Protein AF-A0A8T3Q3X1-F1 (afdb_monomer)

Secondary structure (DSSP, 8-state):
-HHHHHTS-HHHHHHHHHHHHHHS-HHHHHHHHHHHHHHHTSHHHHHHHHHHHTT-HHHHHHHHHHHT-HHHHHHHHHHHT-TTT---PPPTTTTTT--------------

Solvent-accessible surface area (backbone atoms only — not comparable to full-atom values): 6863 Å² total; per-residue (Å²): 110,69,71,60,53,72,73,48,54,70,69,55,44,54,45,45,69,70,45,44,56,72,74,59,33,71,68,54,54,49,51,54,51,49,55,51,45,34,54,75,74,38,55,50,58,51,53,50,53,54,37,53,75,68,70,27,61,68,60,39,50,53,41,39,52,60,65,66,35,69,66,52,60,56,48,52,56,60,42,72,74,37,83,89,68,71,75,83,76,83,62,83,52,54,50,79,63,56,75,89,82,85,81,81,81,73,95,73,81,90,123

Nearest PDB structures (foldseek):
  4tsk-assembly1_A  TM=9.503E-01  e=8.681E-07  Alicyclobacillus acidocaldarius subsp. acidocaldarius DSM 446
  8upq-assembly3_F-2  TM=9.143E-01  e=7.123E-06  Campylobacter jejuni
  4xiy-assembly1_B  TM=9.530E-01  e=2.040E-05  Azotobacter vinelandii DJ
  4kqw-assembly1_B  TM=9.627E-01  e=5.472E-05  Slackia exigua ATCC 700122
  7q03-assembly1_A  TM=9.764E-01  e=3.685E-04  Methanothermococcus thermolithotrophicus DSM 2095

Mean predicted aligned error: 8.2 Å

Foldseek 3Di:
DVVVLVVDDPVVNVVCVVCVCVVCDVVVVVVVVVVVVCVVVCVVVVVVVVCVVVVNPVVLVVLLVVCPPPCNVVVVVVVVPVPPPPDDDDDPCVSVPDDDDDDDPDDDDDD

pLDDT: mean 85.41, std 18.57, range [31.62, 98.38]

Sequence (111 aa):
LQYMRYSISDTAEYGDYVSGPRIIDERIRAEMKQILAEIRDGSFAKRWIEEGRRGAPEFKRLRAENAKAPIEAVGAELRSHMDFIGPKSPPDGWAEGQREKAESVPGEGVA

Structure (mmCIF, N/CA/C/O backbone):
data_AF-A0A8T3Q3X1-F1
#
_entry.id   AF-A0A8T3Q3X1-F1
#
loop_
_atom_site.group_PDB
_atom_site.id
_atom_site.type_symbol
_atom_site.label_atom_id
_atom_site.label_alt_id
_atom_site.label_comp_id
_atom_site.label_asym_id
_atom_site.label_entity_id
_atom_site.label_seq_id
_atom_site.pdbx_PDB_ins_code
_atom_site.Cartn_x
_atom_site.Cartn_y
_atom_site.Cartn_z
_atom_site.occupancy
_atom_site.B_iso_or_equiv
_atom_site.auth_seq_id
_atom_site.auth_comp_id
_atom_site.auth_asym_id
_atom_site.auth_atom_id
_atom_site.pdbx_PDB_model_num
ATOM 1 N N . LEU A 1 1 ? -8.782 11.921 -13.404 1.00 65.75 1 LEU A N 1
ATOM 2 C CA . LEU A 1 1 ? -8.595 10.678 -14.196 1.00 65.75 1 LEU A CA 1
ATOM 3 C C . LEU A 1 1 ? -8.479 10.934 -15.697 1.00 65.75 1 LEU A C 1
ATOM 5 O O . LEU A 1 1 ? -7.655 10.279 -16.316 1.00 65.75 1 LEU A O 1
ATOM 9 N N . GLN A 1 2 ? -9.222 11.889 -16.272 1.00 79.25 2 GLN A N 1
ATOM 10 C CA . GLN A 1 2 ? -9.182 12.176 -17.717 1.00 79.25 2 GLN A CA 1
ATOM 11 C C . GLN A 1 2 ? -7.765 12.471 -18.246 1.00 79.25 2 GLN A C 1
ATOM 13 O O . GLN A 1 2 ? -7.369 11.905 -19.252 1.00 79.25 2 GLN A O 1
ATOM 18 N N . TYR A 1 3 ? -6.961 13.256 -17.519 1.00 89.88 3 TYR A N 1
ATOM 19 C CA . TYR A 1 3 ? -5.590 13.572 -17.942 1.00 89.88 3 TYR A CA 1
ATOM 20 C C . TYR A 1 3 ? -4.628 12.367 -17.916 1.00 89.88 3 TYR A C 1
ATOM 22 O O . TYR A 1 3 ? -3.746 12.268 -18.761 1.00 89.88 3 TYR A O 1
ATOM 30 N N . MET A 1 4 ? -4.817 11.421 -16.985 1.00 95.69 4 MET A N 1
ATOM 31 C CA . MET A 1 4 ? -4.004 10.197 -16.923 1.00 95.69 4 MET A CA 1
ATOM 32 C C . MET A 1 4 ? -4.336 9.273 -18.096 1.00 95.69 4 MET A C 1
ATOM 34 O O . MET A 1 4 ? -3.421 8.826 -18.777 1.00 95.69 4 MET A O 1
ATOM 38 N N . ARG A 1 5 ? -5.631 9.065 -18.381 1.00 92.94 5 ARG A N 1
ATOM 39 C CA . ARG A 1 5 ? -6.072 8.215 -19.499 1.00 92.94 5 ARG A CA 1
ATOM 40 C C . ARG A 1 5 ? -5.701 8.787 -20.864 1.00 92.94 5 ARG A C 1
ATOM 42 O O . ARG A 1 5 ? -5.221 8.049 -21.704 1.00 92.94 5 ARG A O 1
ATOM 49 N N . TYR A 1 6 ? -5.791 10.107 -21.029 1.00 92.31 6 TYR A N 1
ATOM 50 C CA . TYR A 1 6 ? -5.282 10.792 -22.220 1.00 92.31 6 TYR A CA 1
ATOM 51 C C . TYR A 1 6 ? -3.770 10.585 -22.441 1.00 92.31 6 TYR A C 1
ATOM 53 O O . TYR A 1 6 ? -3.300 10.617 -23.572 1.00 92.31 6 TYR A O 1
ATOM 61 N N . SER A 1 7 ? -2.997 10.401 -21.365 1.00 95.88 7 SER A N 1
ATOM 62 C CA . SER A 1 7 ? -1.533 10.301 -21.431 1.00 95.88 7 SER A CA 1
ATOM 63 C C . SER A 1 7 ? -1.014 8.875 -21.663 1.00 95.88 7 SER 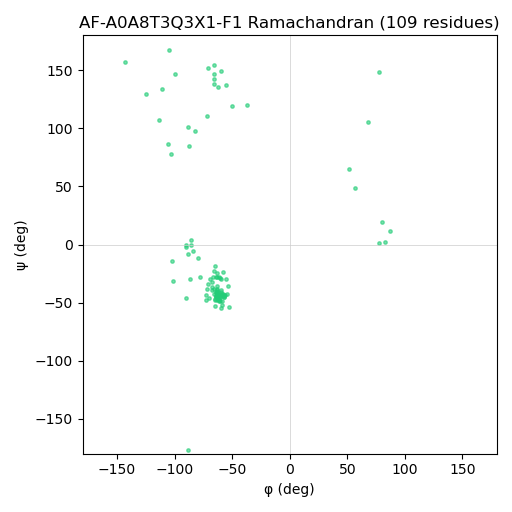A C 1
ATOM 65 O O . SER A 1 7 ? 0.189 8.698 -21.850 1.00 95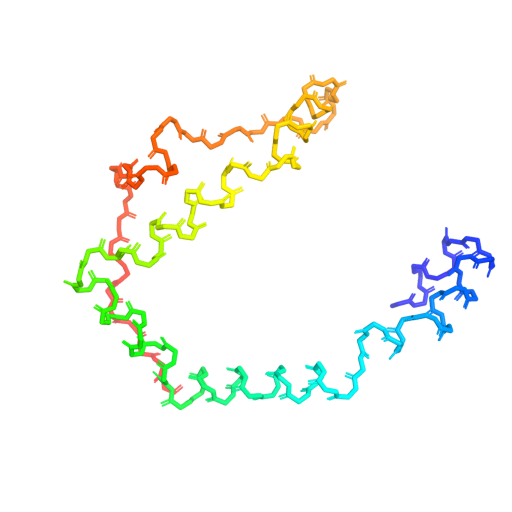.88 7 SER A O 1
ATOM 67 N N . ILE A 1 8 ? -1.877 7.858 -21.611 1.00 93.69 8 ILE A N 1
ATOM 68 C CA . ILE A 1 8 ? -1.512 6.452 -21.845 1.00 93.69 8 ILE A CA 1
ATOM 69 C C . ILE A 1 8 ? -1.999 6.002 -23.225 1.00 93.69 8 ILE A C 1
ATOM 71 O O . ILE A 1 8 ? -2.772 6.692 -23.878 1.00 93.69 8 ILE A O 1
ATOM 75 N N . SER A 1 9 ? -1.529 4.846 -23.694 1.00 96.88 9 SER A N 1
ATOM 76 C CA . SER A 1 9 ? -1.987 4.298 -24.973 1.00 96.88 9 SER A CA 1
ATOM 77 C C . SER A 1 9 ? -3.430 3.794 -24.899 1.00 96.88 9 SER A C 1
ATOM 79 O O . SER A 1 9 ? -3.859 3.281 -23.864 1.00 96.88 9 SER A O 1
ATOM 81 N N . ASP A 1 10 ? -4.135 3.821 -26.033 1.00 96.25 10 ASP A N 1
ATOM 82 C CA . ASP A 1 10 ? -5.503 3.295 -26.166 1.00 96.25 10 ASP A CA 1
ATOM 83 C C . ASP A 1 10 ? -5.623 1.837 -25.687 1.00 96.25 10 ASP A C 1
ATOM 85 O O . ASP A 1 10 ? -6.612 1.447 -25.067 1.00 96.25 10 ASP A O 1
ATOM 89 N N . THR A 1 11 ? -4.585 1.020 -25.911 1.00 97.06 11 THR A N 1
ATOM 90 C CA . THR A 1 11 ? -4.520 -0.366 -25.418 1.00 97.06 11 THR A CA 1
ATOM 91 C C . THR A 1 11 ? -4.531 -0.428 -23.889 1.00 97.06 11 THR A C 1
ATOM 93 O O . THR A 1 11 ? -5.212 -1.277 -23.310 1.00 97.06 11 THR A O 1
ATOM 96 N N . ALA A 1 12 ? -3.781 0.455 -23.224 1.00 96.06 12 ALA A N 1
ATOM 97 C CA . ALA A 1 12 ? -3.740 0.523 -21.768 1.00 96.06 12 ALA A CA 1
ATOM 98 C C . ALA A 1 12 ? -5.048 1.091 -21.198 1.00 96.06 12 ALA A C 1
ATOM 100 O O . ALA A 1 12 ? -5.538 0.582 -20.191 1.00 96.06 12 ALA A O 1
ATOM 101 N N . GLU A 1 13 ? -5.646 2.083 -21.861 1.00 95.31 13 GLU A N 1
ATOM 102 C CA . GLU A 1 13 ? -6.948 2.631 -21.478 1.00 95.31 13 GLU A CA 1
ATOM 103 C C . GLU A 1 13 ? -8.067 1.581 -21.595 1.00 95.31 13 GLU A C 1
ATOM 105 O O . GLU A 1 13 ? -8.825 1.377 -20.643 1.00 95.31 13 GLU A O 1
ATOM 110 N N . TYR A 1 14 ? -8.144 0.852 -22.715 1.00 96.50 14 TYR A N 1
ATOM 111 C CA . TYR A 1 14 ? -9.090 -0.256 -22.865 1.00 96.50 14 TYR A CA 1
ATOM 112 C C . TYR A 1 14 ? -8.874 -1.321 -21.782 1.00 96.50 14 TYR A C 1
ATOM 114 O O . TYR A 1 14 ? -9.832 -1.779 -21.156 1.00 96.50 14 TYR A O 1
ATOM 122 N N . GLY A 1 15 ? -7.610 -1.670 -21.517 1.00 96.75 15 GLY A N 1
ATOM 123 C CA . GLY A 1 15 ? -7.222 -2.593 -20.452 1.00 96.75 15 GLY A CA 1
ATOM 124 C C . GLY A 1 15 ? -7.701 -2.156 -19.063 1.00 96.75 15 GLY A C 1
ATOM 125 O O . GLY A 1 15 ? -8.255 -2.983 -18.334 1.00 96.75 15 GLY A O 1
ATOM 126 N N . ASP A 1 16 ? -7.540 -0.874 -18.717 1.00 94.38 16 ASP A N 1
ATOM 127 C CA . ASP A 1 16 ? -8.035 -0.272 -17.469 1.00 94.38 16 ASP A CA 1
ATOM 128 C C . ASP A 1 16 ? -9.558 -0.422 -17.349 1.00 94.38 16 ASP A C 1
ATOM 130 O O . ASP A 1 16 ? -10.051 -0.939 -16.344 1.00 94.38 16 ASP A O 1
ATOM 134 N N . TYR A 1 17 ? -10.316 -0.080 -18.397 1.00 95.38 17 TYR A N 1
ATOM 135 C CA . TYR A 1 17 ? -11.779 -0.186 -18.372 1.00 95.38 17 TYR A CA 1
ATOM 136 C C . TYR A 1 17 ? -12.290 -1.607 -18.133 1.00 95.38 17 TYR A C 1
ATOM 138 O O . TYR A 1 17 ? -13.233 -1.797 -17.363 1.00 95.38 17 TYR A O 1
ATOM 146 N N . VAL A 1 18 ? -11.687 -2.604 -18.783 1.00 96.69 18 VAL A N 1
ATOM 147 C CA . VAL A 1 18 ? -12.179 -3.990 -18.712 1.00 96.69 18 VAL A CA 1
ATOM 148 C C . VAL A 1 18 ? -11.629 -4.761 -17.514 1.00 96.69 18 VAL A C 1
ATOM 150 O O . VAL A 1 18 ? -12.291 -5.669 -17.009 1.00 96.69 18 VAL A O 1
ATOM 153 N N . SER A 1 19 ? -10.423 -4.425 -17.049 1.00 97.06 19 SER A N 1
ATOM 154 C CA . SER A 1 19 ? -9.738 -5.174 -15.988 1.00 97.06 19 SER A CA 1
ATOM 155 C C . SER A 1 19 ? -9.827 -4.497 -14.627 1.00 97.06 19 SER A C 1
ATOM 157 O O . SER A 1 19 ? -9.905 -5.198 -13.620 1.00 97.06 19 SER A O 1
ATOM 159 N N . GLY A 1 20 ? -9.880 -3.163 -14.570 1.00 95.38 20 GLY A N 1
ATOM 160 C CA . GLY A 1 20 ? -9.949 -2.402 -13.320 1.00 95.38 20 GLY A CA 1
ATOM 161 C C . GLY A 1 20 ? -11.093 -2.857 -12.403 1.00 95.38 20 GLY A C 1
ATOM 162 O O . GLY A 1 20 ? -10.822 -3.262 -11.269 1.00 95.38 20 GLY A O 1
ATOM 163 N N . PRO A 1 21 ? -12.353 -2.907 -12.884 1.00 96.19 21 PRO A N 1
ATOM 164 C CA . PRO A 1 21 ? -13.491 -3.379 -12.088 1.00 96.19 21 PRO A CA 1
ATOM 165 C C . PRO A 1 21 ? -13.432 -4.863 -11.696 1.00 96.19 21 PRO A C 1
ATOM 167 O O . PRO A 1 21 ? -14.129 -5.272 -10.773 1.00 96.19 21 PRO A O 1
ATOM 170 N N . ARG A 1 22 ? -12.620 -5.681 -12.384 1.00 96.62 22 ARG A N 1
ATOM 171 C CA . ARG A 1 22 ? -12.423 -7.101 -12.037 1.00 96.62 22 ARG A CA 1
ATOM 172 C C . ARG A 1 22 ? -11.489 -7.279 -10.842 1.00 96.62 22 ARG A C 1
ATOM 174 O O . ARG A 1 22 ? -11.589 -8.286 -10.152 1.00 96.62 22 ARG A O 1
ATOM 181 N N . ILE A 1 23 ? -10.569 -6.338 -10.631 1.00 96.88 23 ILE A N 1
ATOM 182 C CA . ILE A 1 23 ? -9.644 -6.339 -9.490 1.00 96.88 23 ILE A CA 1
ATOM 183 C C . ILE A 1 23 ? -10.257 -5.585 -8.306 1.00 96.88 23 ILE A C 1
ATOM 185 O O . ILE A 1 23 ? -10.227 -6.075 -7.179 1.00 96.88 23 ILE A O 1
ATOM 189 N N . ILE A 1 24 ? -10.830 -4.406 -8.563 1.00 96.44 24 ILE A N 1
ATOM 190 C CA . ILE A 1 24 ? -11.512 -3.578 -7.562 1.00 96.44 24 ILE A CA 1
ATOM 191 C C . ILE A 1 24 ? -13.023 -3.729 -7.752 1.00 96.44 24 ILE A C 1
ATOM 193 O O . ILE A 1 24 ? -13.690 -2.881 -8.351 1.00 96.44 24 ILE A O 1
ATOM 197 N N . ASP A 1 25 ? -13.535 -4.852 -7.258 1.00 96.56 25 ASP A N 1
ATOM 198 C CA . ASP A 1 25 ? -14.942 -5.239 -7.335 1.00 96.56 25 ASP A CA 1
ATOM 199 C C . ASP A 1 25 ? -15.771 -4.711 -6.139 1.00 96.56 25 ASP A C 1
ATOM 201 O O . ASP A 1 25 ? -15.284 -3.996 -5.255 1.00 96.56 25 ASP A O 1
ATOM 205 N N . GLU A 1 26 ? -17.059 -5.065 -6.095 1.00 97.50 26 GLU A N 1
ATOM 206 C CA . GLU A 1 26 ? -17.959 -4.668 -5.003 1.00 97.50 26 GLU A CA 1
ATOM 207 C C . GLU A 1 26 ? -17.562 -5.250 -3.641 1.00 97.50 26 GLU A C 1
ATOM 209 O O . GLU A 1 26 ? -17.805 -4.617 -2.612 1.00 97.50 26 GLU A O 1
ATOM 214 N N . ARG A 1 27 ? -16.895 -6.410 -3.609 1.00 97.75 27 ARG A N 1
ATOM 215 C CA . ARG A 1 27 ? -16.373 -6.984 -2.363 1.00 97.75 27 ARG A CA 1
ATOM 216 C C . ARG A 1 27 ? -15.276 -6.090 -1.792 1.00 97.75 27 ARG A C 1
ATOM 218 O O . ARG A 1 27 ? -15.287 -5.821 -0.595 1.00 97.75 27 ARG A O 1
ATOM 225 N N . ILE A 1 28 ? -14.376 -5.575 -2.632 1.00 98.06 28 ILE A N 1
ATOM 226 C CA . ILE A 1 28 ? -13.361 -4.609 -2.191 1.00 98.06 28 ILE A CA 1
ATOM 227 C C . ILE A 1 28 ? -14.012 -3.318 -1.676 1.00 98.06 28 ILE A C 1
ATOM 229 O O . ILE A 1 28 ? -13.601 -2.803 -0.636 1.00 98.06 28 ILE A O 1
ATOM 233 N N . ARG A 1 29 ? -15.064 -2.807 -2.333 1.00 96.81 29 ARG A N 1
ATOM 234 C CA . ARG A 1 29 ? -15.797 -1.631 -1.818 1.00 96.81 29 ARG A CA 1
ATOM 235 C C . ARG A 1 29 ? -16.472 -1.903 -0.475 1.00 96.81 29 ARG A C 1
ATOM 237 O O . ARG A 1 29 ? -16.516 -1.004 0.365 1.00 96.81 29 ARG A O 1
ATOM 244 N N . ALA A 1 30 ? -17.018 -3.100 -0.275 1.00 98.19 30 ALA A N 1
ATOM 245 C CA . ALA A 1 30 ? -17.612 -3.501 0.997 1.00 98.19 30 ALA A CA 1
ATOM 246 C C . ALA A 1 30 ? -16.557 -3.543 2.112 1.00 98.19 30 ALA A C 1
ATOM 248 O O . ALA A 1 30 ? -16.778 -2.958 3.170 1.00 98.19 30 ALA A O 1
ATOM 249 N N . GLU A 1 31 ? -15.385 -4.120 1.837 1.00 98.38 31 GLU A N 1
ATOM 250 C CA . GLU A 1 31 ? -14.260 -4.150 2.777 1.00 98.38 31 GLU A CA 1
ATOM 251 C C . GLU A 1 31 ? -13.797 -2.733 3.150 1.00 98.38 31 GLU A C 1
ATOM 253 O O . GLU A 1 31 ? -13.632 -2.410 4.322 1.00 98.38 31 GLU A O 1
ATOM 258 N N . MET A 1 32 ? -13.683 -1.830 2.169 1.00 98.31 32 MET A N 1
ATOM 259 C CA . MET A 1 32 ? -13.341 -0.424 2.427 1.00 98.31 32 MET A CA 1
ATOM 260 C C . MET A 1 32 ? -14.359 0.273 3.343 1.00 98.31 32 MET A C 1
ATOM 262 O O . MET A 1 32 ? -13.972 1.067 4.202 1.00 98.31 32 MET A O 1
ATOM 266 N N . LYS A 1 33 ? -15.659 -0.012 3.182 1.00 98.12 33 LYS A N 1
ATOM 267 C CA . LYS A 1 33 ? -16.709 0.524 4.067 1.00 98.12 33 LYS A CA 1
ATOM 268 C C . LYS A 1 33 ? -16.602 -0.046 5.479 1.00 98.12 33 LYS A C 1
ATOM 270 O O . LYS A 1 33 ? -16.806 0.703 6.431 1.00 98.12 33 LYS A O 1
ATOM 275 N N . GLN A 1 34 ? -16.276 -1.329 5.604 1.00 98.31 34 GLN A N 1
ATOM 276 C CA . GLN A 1 34 ? -16.088 -1.987 6.892 1.00 98.31 34 GLN A CA 1
ATOM 277 C C . GLN A 1 34 ? -14.887 -1.399 7.644 1.00 98.31 34 GLN A C 1
ATOM 279 O O . GLN A 1 34 ? -15.037 -0.976 8.786 1.00 98.31 34 GLN A O 1
ATOM 284 N N . ILE A 1 35 ? -13.742 -1.242 6.973 1.00 98.06 35 ILE A N 1
ATOM 285 C CA . ILE A 1 35 ? -12.556 -0.583 7.541 1.00 98.06 35 ILE A CA 1
ATOM 286 C C . ILE A 1 35 ? -12.901 0.834 8.021 1.00 98.06 35 ILE A C 1
ATOM 288 O O . ILE A 1 35 ? -12.519 1.238 9.118 1.00 98.06 35 ILE A O 1
ATOM 292 N N . LEU A 1 36 ? -13.660 1.602 7.229 1.00 98.06 36 LEU A N 1
ATOM 293 C CA . LEU A 1 36 ? -14.102 2.935 7.642 1.00 98.06 36 LEU A CA 1
ATOM 294 C C . LEU A 1 36 ? -15.017 2.889 8.876 1.00 98.06 36 LEU A C 1
ATOM 296 O O . LEU A 1 36 ? -14.911 3.765 9.734 1.00 98.06 36 LEU A O 1
ATOM 300 N N . ALA A 1 37 ? -15.911 1.904 8.975 1.00 98.38 37 ALA A N 1
ATOM 301 C CA . ALA A 1 37 ? -16.764 1.729 10.148 1.00 98.38 37 ALA A CA 1
ATOM 302 C C . ALA A 1 37 ? -15.927 1.446 11.406 1.00 98.38 37 ALA A C 1
ATOM 304 O O . ALA A 1 37 ? -16.095 2.155 12.393 1.00 98.38 37 ALA A O 1
ATOM 305 N N . GLU A 1 38 ? -14.954 0.535 11.323 1.00 98.00 38 GLU A N 1
ATOM 306 C CA . GLU A 1 38 ? -14.041 0.179 12.425 1.00 98.00 38 GLU A CA 1
ATOM 307 C C . GLU A 1 38 ? -13.143 1.337 12.880 1.00 98.00 38 GLU A C 1
ATOM 309 O O . GLU A 1 38 ? -12.702 1.403 14.032 1.00 98.00 38 GLU A O 1
ATOM 314 N N . ILE A 1 39 ? -12.832 2.263 11.970 1.00 97.44 39 ILE A N 1
ATOM 315 C CA . ILE A 1 39 ? -12.141 3.507 12.314 1.00 97.44 39 ILE A CA 1
ATOM 316 C C . ILE A 1 39 ? -13.094 4.440 13.067 1.00 97.44 39 ILE A C 1
ATOM 318 O O . ILE A 1 39 ? -12.722 4.986 14.104 1.00 97.44 39 ILE A O 1
ATOM 322 N N . ARG A 1 40 ? -14.320 4.628 12.560 1.00 96.75 40 ARG A N 1
ATOM 323 C CA . ARG A 1 40 ? -15.302 5.571 13.121 1.00 96.75 40 ARG A CA 1
ATOM 324 C C . ARG A 1 40 ? -15.872 5.122 14.462 1.00 96.75 40 ARG A C 1
ATOM 326 O O . ARG A 1 40 ? -16.168 5.973 15.292 1.00 96.75 40 ARG A O 1
ATOM 333 N N . ASP A 1 41 ? -16.036 3.820 14.670 1.00 97.44 41 ASP A N 1
ATOM 334 C CA . ASP A 1 41 ? -16.511 3.257 15.937 1.00 97.44 41 ASP A CA 1
ATOM 335 C C . ASP A 1 41 ? -15.388 3.072 16.979 1.00 97.44 41 ASP A C 1
ATOM 337 O O . ASP A 1 41 ? -15.655 2.747 18.136 1.00 97.44 41 ASP A O 1
ATOM 341 N N . GLY A 1 42 ? -14.131 3.321 16.589 1.00 96.12 42 GLY A N 1
ATOM 342 C CA . GLY A 1 42 ? -12.962 3.263 17.463 1.00 96.12 42 GLY A CA 1
ATOM 343 C C . GLY A 1 42 ? -12.376 1.863 17.670 1.00 96.12 42 GLY A C 1
ATOM 344 O O . GLY A 1 42 ? -11.386 1.731 18.397 1.00 96.12 42 GLY A O 1
ATOM 345 N N . SER A 1 43 ? -12.912 0.822 17.026 1.00 97.06 43 SER A N 1
ATOM 346 C CA . SER A 1 43 ? -12.396 -0.552 17.108 1.00 97.06 43 SER A CA 1
ATOM 347 C C . SER A 1 43 ? -10.932 -0.642 16.678 1.00 97.06 43 SER A C 1
ATOM 349 O O . SER A 1 43 ? -10.115 -1.253 17.375 1.00 97.06 43 SER A O 1
ATOM 351 N N . PHE A 1 44 ? -10.567 0.032 15.582 1.00 95.00 44 PHE A N 1
ATOM 352 C CA . PHE A 1 44 ? -9.181 0.095 15.115 1.00 95.00 44 PHE A CA 1
ATOM 353 C C . PHE A 1 44 ? -8.259 0.753 16.154 1.00 95.00 44 PHE A C 1
ATOM 355 O O . PHE A 1 44 ? -7.210 0.206 16.503 1.00 95.00 44 PHE A O 1
ATOM 362 N N . ALA A 1 45 ? -8.669 1.904 16.698 1.00 95.00 45 ALA A N 1
ATOM 363 C CA . ALA A 1 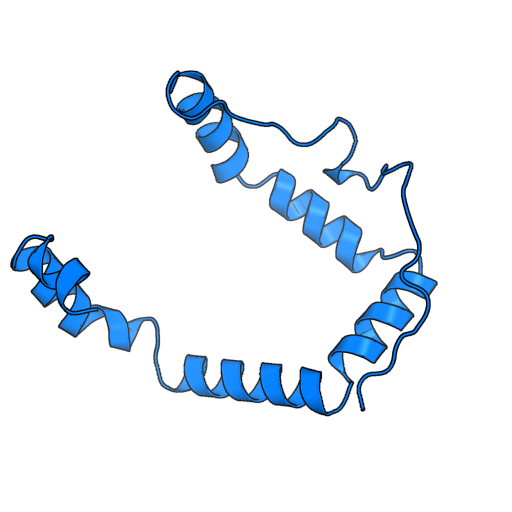45 ? -7.892 2.636 17.696 1.00 95.00 45 ALA A CA 1
ATOM 364 C C . ALA A 1 45 ? -7.697 1.810 18.975 1.00 95.00 45 ALA A C 1
ATOM 366 O O . ALA A 1 45 ? -6.587 1.737 19.507 1.00 95.00 45 ALA A O 1
ATOM 367 N N . LYS A 1 46 ? -8.748 1.123 19.437 1.00 95.75 46 LYS A N 1
ATOM 368 C CA . LYS A 1 46 ? -8.677 0.222 20.590 1.00 95.75 46 LYS A CA 1
ATOM 369 C C . LYS A 1 46 ? -7.682 -0.916 20.353 1.00 95.75 46 LYS A C 1
ATOM 371 O O . LYS A 1 46 ? -6.815 -1.133 21.201 1.00 95.75 46 LYS A O 1
ATOM 376 N N . ARG A 1 47 ? -7.753 -1.591 19.197 1.00 94.19 47 ARG A N 1
ATOM 377 C CA . ARG A 1 47 ? -6.807 -2.657 18.822 1.00 94.19 47 ARG A CA 1
ATOM 378 C C . ARG A 1 47 ? -5.369 -2.144 18.826 1.00 94.19 47 ARG A C 1
ATOM 380 O O . ARG A 1 47 ? -4.498 -2.794 19.395 1.00 94.19 47 ARG A O 1
ATOM 387 N N . TRP A 1 48 ? -5.127 -0.968 18.249 1.00 92.94 48 TRP A N 1
ATOM 388 C CA . TRP A 1 48 ? -3.794 -0.369 18.210 1.00 92.94 48 TRP A CA 1
ATOM 389 C C . TRP A 1 48 ? -3.247 -0.029 19.604 1.00 92.94 48 TRP A C 1
ATOM 391 O O . TRP A 1 48 ? -2.096 -0.337 19.909 1.00 92.94 48 TRP A O 1
ATOM 401 N N . ILE A 1 49 ? -4.067 0.559 20.480 1.00 93.19 49 ILE A N 1
ATOM 402 C CA . ILE A 1 49 ? -3.659 0.886 21.855 1.00 93.19 49 ILE A CA 1
ATOM 403 C C . ILE A 1 49 ? -3.338 -0.387 22.645 1.00 93.19 49 ILE A C 1
ATOM 405 O O . ILE A 1 49 ? -2.339 -0.433 23.363 1.00 93.19 49 ILE A O 1
ATOM 409 N N . GLU A 1 50 ? -4.170 -1.424 22.535 1.00 95.00 50 GLU A N 1
ATOM 410 C CA . GLU A 1 50 ? -3.935 -2.706 23.206 1.00 95.00 50 GLU A CA 1
ATOM 411 C C . GLU A 1 50 ? -2.657 -3.385 22.713 1.00 95.00 50 GLU A C 1
ATOM 413 O O . GLU A 1 50 ? -1.870 -3.877 23.522 1.00 95.00 50 GLU A O 1
ATOM 418 N N . GLU A 1 51 ? -2.424 -3.361 21.406 1.00 90.94 51 GLU A N 1
ATOM 419 C CA . GLU A 1 51 ? -1.212 -3.878 20.782 1.00 90.94 51 GLU A CA 1
ATOM 420 C C . GLU A 1 51 ? 0.031 -3.114 21.268 1.00 90.94 51 GLU A C 1
ATOM 422 O O . GLU A 1 51 ? 1.015 -3.721 21.696 1.00 90.94 51 GLU A O 1
ATOM 427 N N . GLY A 1 52 ? -0.045 -1.781 21.326 1.00 90.12 52 GLY A N 1
ATOM 428 C CA . GLY A 1 52 ? 1.000 -0.927 21.891 1.00 90.12 52 GLY A CA 1
ATOM 429 C C . GLY A 1 52 ? 1.299 -1.238 23.361 1.00 90.12 52 GLY A C 1
ATOM 430 O O . GLY A 1 52 ? 2.465 -1.373 23.735 1.00 90.12 52 GLY A O 1
ATOM 431 N N . ARG A 1 53 ? 0.265 -1.446 24.188 1.00 90.75 53 ARG A N 1
ATOM 432 C CA . ARG A 1 53 ? 0.414 -1.843 25.605 1.00 90.75 53 ARG A CA 1
ATOM 433 C C . ARG A 1 53 ? 1.120 -3.190 25.776 1.00 90.75 53 ARG A C 1
ATOM 435 O O . ARG A 1 53 ? 1.783 -3.395 26.786 1.00 90.75 53 ARG A O 1
ATOM 442 N N . ARG A 1 54 ? 1.009 -4.091 24.796 1.00 91.75 54 ARG A N 1
ATOM 443 C CA . ARG A 1 54 ? 1.702 -5.393 24.769 1.00 91.75 54 ARG A CA 1
ATOM 444 C C . ARG A 1 54 ? 3.117 -5.314 24.181 1.00 91.75 54 ARG A C 1
ATOM 446 O O . ARG A 1 54 ? 3.767 -6.341 24.019 1.00 91.75 54 ARG A O 1
ATOM 453 N N . GLY A 1 55 ? 3.604 -4.119 23.841 1.00 88.50 55 GLY A N 1
ATOM 454 C CA . GLY A 1 55 ? 4.907 -3.936 23.198 1.00 88.50 55 GLY A CA 1
ATOM 455 C C . GLY A 1 55 ? 4.909 -4.207 21.688 1.00 88.50 55 GLY A C 1
ATOM 456 O O . GLY A 1 55 ? 5.983 -4.417 21.114 1.00 88.50 55 GLY A O 1
ATOM 457 N N . ALA A 1 56 ? 3.731 -4.182 21.061 1.00 89.62 56 ALA A N 1
ATOM 458 C CA . ALA A 1 56 ? 3.477 -4.281 19.625 1.00 89.62 56 ALA A CA 1
ATOM 459 C C . ALA A 1 56 ? 4.031 -5.544 18.912 1.00 89.62 56 ALA A C 1
ATOM 461 O O . ALA A 1 56 ? 4.714 -5.414 17.889 1.00 89.62 56 ALA A O 1
ATOM 462 N N . PRO A 1 57 ? 3.806 -6.764 19.442 1.00 90.94 57 PRO A N 1
ATOM 463 C CA . PRO A 1 57 ? 4.319 -8.008 18.857 1.00 90.94 57 PRO A CA 1
ATOM 464 C C . PRO A 1 57 ? 3.821 -8.306 17.429 1.00 90.94 57 PRO A C 1
ATOM 466 O O . PRO A 1 57 ? 4.630 -8.657 16.567 1.00 90.94 57 PRO A O 1
ATOM 469 N N . GLU A 1 58 ? 2.524 -8.156 17.152 1.00 90.81 58 GLU A N 1
ATOM 470 C CA . GLU A 1 58 ? 1.928 -8.311 15.821 1.00 90.81 58 GLU A CA 1
ATOM 471 C C . GLU A 1 58 ? 2.518 -7.282 14.858 1.00 90.81 58 GLU A C 1
ATOM 473 O O . GLU A 1 58 ? 2.966 -7.634 13.767 1.00 90.81 58 GLU A O 1
ATOM 478 N N . PHE A 1 59 ? 2.592 -6.020 15.277 1.00 90.94 59 PHE A N 1
ATOM 479 C CA . PHE A 1 59 ? 3.129 -4.956 14.431 1.00 90.94 59 PHE A CA 1
ATOM 480 C C . PHE A 1 59 ? 4.610 -5.162 14.090 1.00 90.94 59 PHE A C 1
ATOM 482 O O . PHE A 1 59 ? 5.010 -4.971 12.941 1.00 90.94 59 PHE A O 1
ATOM 489 N N . LYS A 1 60 ? 5.431 -5.586 15.060 1.00 90.94 60 LYS A N 1
ATOM 490 C CA . LYS A 1 60 ? 6.844 -5.926 14.828 1.00 90.94 60 LYS A CA 1
ATOM 491 C C . LYS A 1 60 ? 6.985 -7.106 13.870 1.00 90.94 60 LYS A C 1
ATOM 493 O O . LYS A 1 60 ? 7.800 -7.034 12.955 1.00 90.94 60 LYS A O 1
ATOM 498 N N . ARG A 1 61 ? 6.166 -8.154 14.031 1.00 92.56 61 ARG A N 1
ATOM 499 C CA . ARG A 1 61 ? 6.139 -9.299 13.108 1.00 92.56 61 ARG A CA 1
ATOM 500 C C . ARG A 1 61 ? 5.799 -8.848 11.687 1.00 92.56 61 ARG A C 1
ATOM 502 O O . ARG A 1 61 ? 6.561 -9.133 10.769 1.00 92.56 61 ARG A O 1
ATOM 509 N N . LEU A 1 62 ? 4.709 -8.096 11.521 1.00 92.62 62 LEU A N 1
ATOM 510 C CA . LEU A 1 62 ? 4.284 -7.572 10.221 1.00 92.62 62 LEU A CA 1
ATOM 511 C C . LEU A 1 62 ? 5.371 -6.697 9.588 1.00 92.62 62 LEU A C 1
ATOM 513 O O . LEU A 1 62 ? 5.655 -6.832 8.401 1.00 92.62 62 LEU A O 1
ATOM 517 N N . ARG A 1 63 ? 6.027 -5.830 10.366 1.00 92.12 63 ARG A N 1
ATOM 518 C CA . ARG A 1 63 ? 7.133 -5.004 9.867 1.00 92.12 63 ARG A CA 1
ATOM 519 C C . ARG A 1 63 ? 8.307 -5.852 9.378 1.00 92.12 63 ARG A C 1
ATOM 521 O O . ARG A 1 63 ? 8.791 -5.617 8.276 1.00 92.12 63 ARG A O 1
ATOM 528 N N . ALA A 1 64 ? 8.746 -6.823 10.175 1.00 90.94 64 ALA A N 1
ATOM 529 C CA . ALA A 1 64 ? 9.860 -7.697 9.822 1.00 90.94 64 ALA A CA 1
ATOM 530 C C . ALA A 1 64 ? 9.554 -8.555 8.583 1.00 90.94 64 ALA A C 1
ATOM 532 O O . ALA A 1 64 ? 10.441 -8.791 7.768 1.00 90.94 64 ALA A O 1
ATOM 533 N N . GLU A 1 65 ? 8.308 -9.004 8.418 1.00 92.06 65 GLU A N 1
ATOM 534 C CA . GLU A 1 65 ? 7.861 -9.724 7.221 1.00 92.06 65 GLU A CA 1
ATOM 535 C C . GLU A 1 65 ? 7.909 -8.837 5.975 1.00 92.06 65 GLU A C 1
ATOM 537 O O . GLU A 1 65 ? 8.477 -9.239 4.962 1.00 92.06 65 GLU A O 1
ATOM 542 N N . ASN A 1 66 ? 7.387 -7.611 6.059 1.00 91.44 66 ASN A N 1
ATOM 543 C CA . ASN A 1 66 ? 7.391 -6.682 4.928 1.00 91.44 66 ASN A CA 1
ATOM 544 C C . ASN A 1 66 ? 8.809 -6.221 4.557 1.00 91.44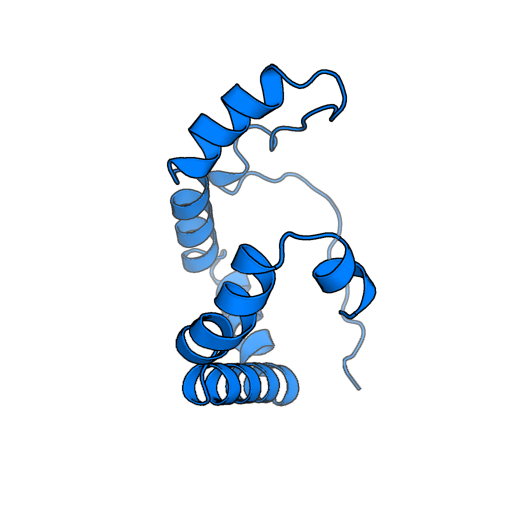 66 ASN A C 1
ATOM 546 O O . ASN A 1 66 ? 9.123 -6.122 3.377 1.00 91.44 66 ASN A O 1
ATOM 550 N N . ALA A 1 67 ? 9.695 -6.021 5.537 1.00 90.25 67 ALA A N 1
ATOM 551 C CA . ALA A 1 67 ? 11.095 -5.674 5.283 1.00 90.25 67 ALA A CA 1
ATOM 552 C C . ALA A 1 67 ? 11.867 -6.776 4.531 1.00 90.25 67 ALA A C 1
ATOM 554 O O . ALA A 1 67 ? 12.859 -6.493 3.866 1.00 90.25 67 ALA A O 1
ATOM 555 N N . LYS A 1 68 ? 11.414 -8.033 4.627 1.00 91.12 68 LYS A N 1
ATOM 556 C CA . LYS A 1 68 ? 12.004 -9.187 3.932 1.00 91.12 68 LYS A CA 1
ATOM 557 C C . LYS A 1 68 ? 11.385 -9.442 2.557 1.00 91.12 68 LYS A C 1
ATOM 559 O O . LYS A 1 68 ? 11.775 -10.403 1.893 1.00 91.12 68 LYS A O 1
ATOM 564 N N . ALA A 1 69 ? 10.410 -8.639 2.130 1.00 93.50 69 ALA A N 1
ATOM 565 C CA . ALA A 1 69 ? 9.765 -8.831 0.842 1.00 93.50 69 ALA A CA 1
ATOM 566 C C . ALA A 1 69 ? 10.791 -8.661 -0.302 1.00 93.50 69 ALA A C 1
ATOM 568 O O . ALA A 1 69 ? 11.546 -7.688 -0.297 1.00 93.50 69 ALA A O 1
ATOM 569 N N . PRO A 1 70 ? 10.810 -9.545 -1.321 1.00 94.19 70 PRO A N 1
ATOM 570 C CA . PRO A 1 70 ? 11.784 -9.468 -2.418 1.00 94.19 70 PRO A CA 1
ATOM 571 C C . PRO A 1 70 ? 11.796 -8.123 -3.157 1.00 94.19 70 PRO A C 1
ATOM 573 O O . PRO A 1 70 ? 12.837 -7.695 -3.655 1.00 94.19 70 PRO A O 1
ATOM 576 N N . ILE A 1 71 ? 10.646 -7.440 -3.198 1.00 95.12 71 ILE A N 1
ATOM 577 C CA . ILE A 1 71 ? 10.499 -6.112 -3.803 1.00 95.12 71 ILE A CA 1
ATOM 578 C C . ILE A 1 71 ? 11.389 -5.053 -3.137 1.00 95.12 71 ILE A C 1
ATOM 580 O O . ILE A 1 71 ? 11.827 -4.129 -3.817 1.00 95.12 71 ILE A O 1
ATOM 584 N N . GLU A 1 72 ? 11.707 -5.195 -1.848 1.00 93.50 72 GLU A N 1
ATOM 585 C CA . GLU A 1 72 ? 12.568 -4.247 -1.136 1.00 93.50 72 GLU A CA 1
ATOM 586 C C . GLU A 1 72 ? 14.029 -4.383 -1.565 1.00 93.50 72 GLU A C 1
ATOM 588 O O . GLU A 1 72 ? 14.674 -3.375 -1.853 1.00 93.50 72 GLU A O 1
ATOM 593 N N . ALA A 1 73 ? 14.530 -5.617 -1.693 1.00 90.62 73 ALA A N 1
ATOM 594 C CA . ALA A 1 73 ? 15.898 -5.877 -2.140 1.00 90.62 73 ALA A CA 1
ATOM 595 C C . ALA A 1 73 ? 16.111 -5.416 -3.590 1.00 90.62 73 ALA A C 1
ATOM 597 O O . ALA A 1 73 ? 16.994 -4.603 -3.863 1.00 90.62 73 ALA A O 1
ATOM 598 N N . VAL A 1 74 ? 15.242 -5.865 -4.503 1.00 93.88 74 VAL A N 1
ATOM 599 C CA . VAL A 1 74 ? 15.307 -5.484 -5.925 1.00 93.88 74 VAL A CA 1
ATOM 600 C C . VAL A 1 74 ? 15.070 -3.983 -6.095 1.00 93.88 74 VAL A C 1
ATOM 602 O O . VAL A 1 74 ? 15.749 -3.314 -6.870 1.00 93.88 74 VAL A O 1
ATOM 605 N N . GLY A 1 75 ? 14.120 -3.422 -5.347 1.00 93.12 75 GLY A N 1
ATOM 606 C CA . GLY A 1 75 ? 13.823 -1.997 -5.383 1.00 93.12 75 GLY A CA 1
ATOM 607 C C . GLY A 1 75 ? 14.997 -1.141 -4.915 1.00 93.12 75 GLY A C 1
ATOM 608 O O . GLY A 1 75 ? 15.255 -0.106 -5.523 1.00 93.12 75 GLY A O 1
ATOM 609 N N . ALA A 1 76 ? 15.713 -1.548 -3.863 1.00 91.50 76 ALA A N 1
ATOM 610 C CA . ALA A 1 76 ? 16.889 -0.831 -3.374 1.00 91.50 76 ALA A CA 1
ATOM 611 C C . ALA A 1 76 ? 18.017 -0.809 -4.415 1.00 91.50 76 ALA A C 1
ATOM 613 O O . ALA A 1 76 ? 18.576 0.255 -4.676 1.00 91.50 76 ALA A O 1
ATOM 614 N N . GLU A 1 77 ? 18.288 -1.949 -5.052 1.00 92.25 77 GLU A N 1
ATOM 615 C CA . GLU A 1 77 ? 19.275 -2.060 -6.128 1.00 92.25 77 GLU A CA 1
ATOM 616 C C . GLU A 1 77 ? 18.915 -1.149 -7.308 1.00 92.25 77 GLU A C 1
ATOM 618 O O . GLU A 1 77 ? 19.689 -0.262 -7.663 1.00 92.25 77 GLU A O 1
ATOM 623 N N . LEU A 1 78 ? 17.703 -1.276 -7.858 1.00 94.56 78 LEU A N 1
ATOM 624 C CA . LEU A 1 78 ? 17.264 -0.456 -8.991 1.00 94.56 78 LEU A CA 1
ATOM 625 C C . LEU A 1 78 ? 17.322 1.041 -8.679 1.00 94.56 78 LEU A C 1
ATOM 627 O O . LEU A 1 78 ? 17.778 1.833 -9.503 1.00 94.56 78 LEU A O 1
ATOM 631 N N . ARG A 1 79 ? 16.884 1.434 -7.479 1.00 94.81 79 ARG A N 1
ATOM 632 C CA . ARG A 1 79 ? 16.915 2.831 -7.042 1.00 94.81 79 ARG A CA 1
ATOM 633 C C . ARG A 1 79 ? 18.338 3.362 -6.866 1.00 94.81 79 ARG A C 1
ATOM 635 O O . ARG A 1 79 ? 18.542 4.555 -7.061 1.00 94.81 79 ARG A O 1
ATOM 642 N N . SER A 1 80 ? 19.314 2.510 -6.545 1.00 92.00 80 SER A N 1
ATOM 643 C CA . SER A 1 80 ? 20.723 2.912 -6.422 1.00 92.00 80 SER A CA 1
ATOM 644 C C . SER A 1 80 ? 21.349 3.354 -7.750 1.00 92.00 80 SER A C 1
ATOM 646 O O . SER A 1 80 ? 22.292 4.136 -7.749 1.00 92.00 80 SER A O 1
ATOM 648 N N . HIS A 1 81 ? 20.789 2.908 -8.877 1.00 93.69 81 HIS A N 1
ATOM 649 C CA . HIS A 1 81 ? 21.229 3.287 -10.222 1.00 93.69 81 HIS A CA 1
ATOM 650 C C . HIS A 1 81 ? 20.524 4.538 -10.772 1.00 93.69 81 HIS A C 1
ATOM 652 O O . HIS A 1 81 ? 20.796 4.961 -11.894 1.00 93.69 81 HIS A O 1
ATOM 658 N N . MET A 1 82 ? 19.584 5.115 -10.021 1.00 94.44 82 MET A N 1
ATOM 659 C CA . MET A 1 82 ? 18.785 6.260 -10.446 1.00 94.44 82 MET A CA 1
A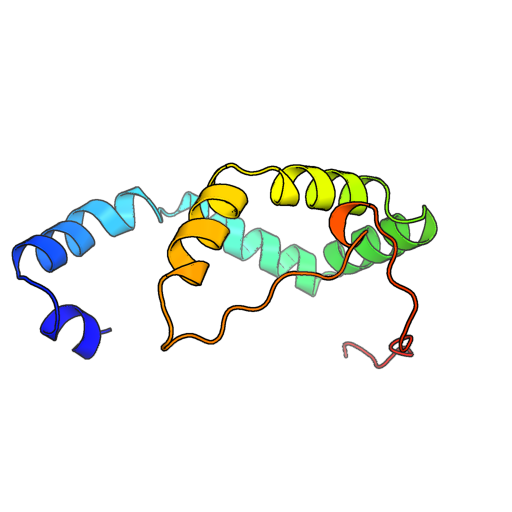TOM 660 C C . MET A 1 82 ? 19.267 7.531 -9.734 1.00 94.44 82 MET A C 1
ATOM 662 O O . MET A 1 82 ? 18.713 7.937 -8.715 1.00 94.44 82 MET A O 1
ATOM 666 N N . ASP A 1 83 ? 20.271 8.213 -10.289 1.00 91.38 83 ASP A N 1
ATOM 667 C CA . ASP A 1 83 ? 20.853 9.425 -9.673 1.00 91.38 83 ASP A CA 1
ATOM 668 C C . ASP A 1 83 ? 19.824 10.547 -9.428 1.00 91.38 83 ASP A C 1
ATOM 670 O O . ASP A 1 83 ? 19.981 11.386 -8.542 1.00 91.38 83 ASP A O 1
ATOM 674 N N . PHE A 1 84 ? 18.726 10.545 -10.186 1.00 93.25 84 PHE A N 1
ATOM 675 C CA . PHE A 1 84 ? 17.687 11.572 -10.148 1.00 93.25 84 PHE A CA 1
ATOM 676 C C . PH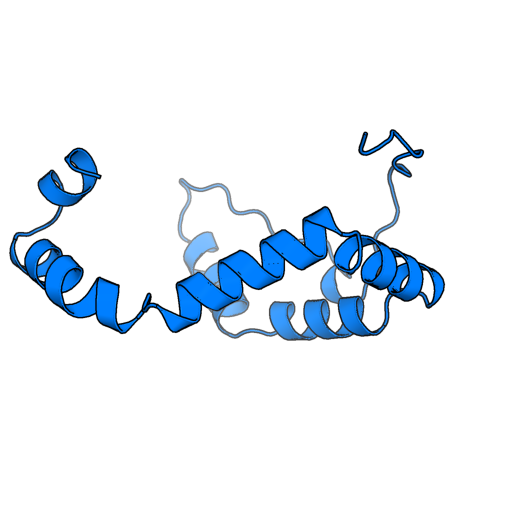E A 1 84 ? 16.678 11.439 -8.992 1.00 93.25 84 PHE A C 1
ATOM 678 O O . PHE A 1 84 ? 15.903 12.371 -8.782 1.00 93.25 84 PHE A O 1
ATOM 685 N N . ILE A 1 85 ? 16.644 10.321 -8.249 1.00 90.56 85 ILE A N 1
ATOM 686 C CA . ILE A 1 85 ? 15.646 10.113 -7.173 1.00 90.56 85 ILE A CA 1
ATOM 687 C C . ILE A 1 85 ? 16.181 10.324 -5.753 1.00 90.56 85 ILE A C 1
ATOM 689 O O . ILE A 1 85 ? 15.374 10.424 -4.831 1.00 90.56 85 ILE A O 1
ATOM 693 N N . GLY A 1 86 ? 17.504 10.382 -5.551 1.00 85.50 86 GLY A N 1
ATOM 694 C CA . GLY A 1 86 ? 18.114 10.532 -4.220 1.00 85.50 86 GLY A CA 1
ATOM 695 C C . GLY A 1 86 ? 17.595 9.503 -3.199 1.00 85.50 86 GLY A C 1
ATOM 696 O O . GLY A 1 86 ? 16.908 9.884 -2.244 1.00 85.50 86 GLY A O 1
ATOM 697 N N . PRO A 1 87 ? 17.858 8.198 -3.400 1.00 84.19 87 PRO A N 1
ATOM 698 C CA . PRO A 1 87 ? 17.197 7.138 -2.647 1.00 84.19 87 PRO A CA 1
ATOM 699 C C . PRO A 1 87 ? 17.560 7.164 -1.157 1.00 84.19 87 PRO A C 1
ATOM 701 O O . PRO A 1 87 ? 18.717 7.342 -0.781 1.00 84.19 87 PRO A O 1
ATOM 704 N N . LYS A 1 88 ? 16.556 6.953 -0.296 1.00 82.56 88 LYS A N 1
ATOM 705 C CA . LYS A 1 88 ? 16.720 6.838 1.160 1.00 82.56 88 LYS A CA 1
ATOM 706 C C . LYS A 1 88 ? 16.446 5.408 1.603 1.00 82.56 88 LYS A C 1
ATOM 708 O O . LYS A 1 88 ? 15.426 4.835 1.222 1.00 82.56 88 LYS A O 1
ATOM 713 N N . SER A 1 89 ? 17.322 4.882 2.449 1.00 79.25 89 SER A N 1
ATOM 714 C CA . SER A 1 89 ? 17.127 3.596 3.116 1.00 79.25 89 SER A CA 1
ATOM 715 C C . SER A 1 89 ? 16.616 3.813 4.543 1.00 79.25 89 SER A C 1
ATOM 717 O O . SER A 1 89 ? 16.965 4.820 5.170 1.00 79.25 89 SER A O 1
ATOM 719 N N . PRO A 1 90 ? 15.770 2.910 5.068 1.00 82.75 90 PRO A N 1
ATOM 720 C CA . PRO A 1 90 ? 15.416 2.931 6.480 1.00 82.75 90 PRO A CA 1
ATOM 721 C C . PRO A 1 90 ? 16.678 2.762 7.348 1.00 82.75 90 PRO A C 1
ATOM 723 O O . PRO A 1 90 ? 17.630 2.117 6.912 1.00 82.75 90 PRO A O 1
ATOM 726 N N . PRO A 1 91 ? 16.700 3.346 8.559 1.00 81.81 91 PRO A N 1
ATOM 727 C CA . PRO A 1 91 ? 17.835 3.217 9.466 1.00 81.81 91 PRO A CA 1
ATOM 728 C C . PRO A 1 91 ? 18.012 1.768 9.939 1.00 81.81 91 PRO A C 1
ATOM 730 O O . PRO A 1 91 ? 17.040 1.007 10.014 1.00 81.81 91 PRO A O 1
ATOM 733 N N .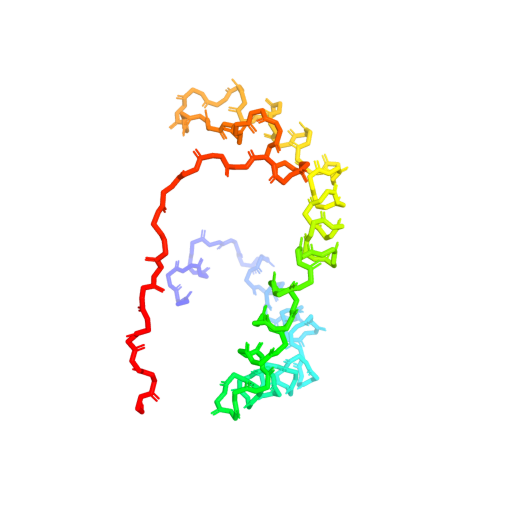 ASP A 1 92 ? 19.245 1.418 10.301 1.00 75.31 92 ASP A N 1
ATOM 734 C CA . ASP A 1 92 ? 19.594 0.095 10.819 1.00 75.31 92 ASP A CA 1
ATOM 735 C C . ASP A 1 92 ? 18.726 -0.270 12.034 1.00 75.31 92 ASP A C 1
ATOM 737 O O . ASP A 1 92 ? 18.451 0.563 12.899 1.00 75.31 92 ASP A O 1
ATOM 741 N N . GLY A 1 93 ? 18.246 -1.515 12.091 1.00 74.00 93 GLY A N 1
ATOM 742 C CA . GLY A 1 93 ? 17.392 -1.988 13.188 1.00 74.00 93 GLY A CA 1
ATOM 743 C C . GLY A 1 93 ? 15.921 -1.542 13.119 1.00 74.00 93 GLY A C 1
ATOM 744 O O . GLY A 1 93 ? 15.132 -1.870 14.016 1.00 74.00 93 GLY A O 1
ATOM 745 N N . TRP A 1 94 ? 15.505 -0.798 12.079 1.00 80.00 94 TRP A N 1
ATOM 746 C CA . TRP A 1 94 ? 14.116 -0.332 11.932 1.00 80.00 94 TRP A CA 1
ATOM 747 C C . TRP A 1 94 ? 13.109 -1.488 11.874 1.00 80.00 94 TRP A C 1
ATOM 749 O O . TRP A 1 94 ? 12.036 -1.409 12.493 1.00 80.00 94 TRP A O 1
ATOM 759 N N . ALA A 1 95 ? 13.451 -2.560 11.154 1.00 77.94 95 ALA A N 1
ATOM 760 C CA . ALA A 1 95 ? 12.602 -3.738 10.992 1.00 77.94 95 ALA A CA 1
ATOM 761 C C . ALA A 1 95 ? 12.478 -4.538 12.302 1.00 77.94 95 ALA A C 1
ATOM 763 O O . ALA A 1 95 ? 11.424 -5.102 12.589 1.00 77.94 95 ALA A O 1
ATOM 764 N N . GLU A 1 96 ? 13.511 -4.488 13.140 1.00 72.19 96 GLU A N 1
ATOM 765 C CA . GLU A 1 96 ? 13.648 -5.166 14.430 1.00 72.19 96 GLU A CA 1
ATOM 766 C C . GLU A 1 96 ? 13.025 -4.370 15.594 1.00 72.19 96 GLU A C 1
ATOM 768 O O . GLU A 1 96 ? 13.014 -4.822 16.741 1.00 72.19 96 GLU A O 1
ATOM 773 N N . GLY A 1 97 ? 12.451 -3.194 15.313 1.00 62.91 97 GLY A N 1
ATOM 774 C CA . GLY A 1 97 ? 11.722 -2.387 16.294 1.00 62.91 97 GLY A CA 1
ATOM 775 C C . GLY A 1 97 ? 12.589 -1.432 17.117 1.00 62.91 97 GLY A C 1
ATOM 776 O O . GLY A 1 97 ? 12.083 -0.857 18.080 1.00 62.91 97 GLY A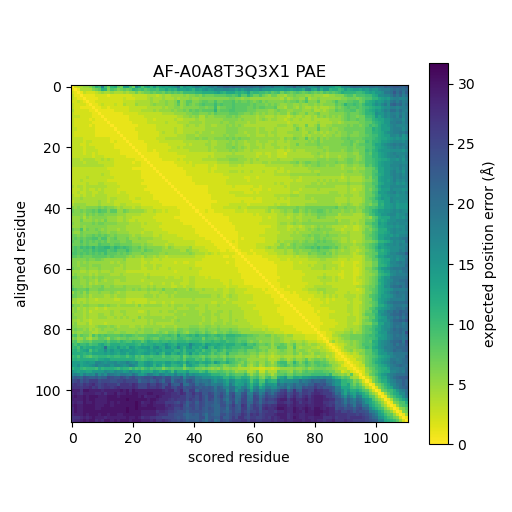 O 1
ATOM 777 N N . GLN A 1 98 ? 13.851 -1.225 16.738 1.00 47.19 98 GLN A N 1
ATOM 778 C CA . GLN A 1 98 ? 14.770 -0.300 17.399 1.00 47.19 98 GLN A CA 1
ATOM 779 C C . GLN A 1 98 ? 14.603 1.103 16.797 1.00 47.19 98 GLN A C 1
ATOM 781 O O . GLN A 1 98 ? 15.287 1.492 15.858 1.00 47.19 98 GLN A O 1
ATOM 786 N N . ARG A 1 99 ? 13.630 1.872 17.295 1.00 53.53 99 ARG A N 1
ATOM 787 C CA . ARG A 1 99 ? 13.579 3.325 17.063 1.00 53.53 99 ARG A CA 1
ATOM 788 C C . ARG A 1 99 ? 13.797 4.033 18.394 1.00 53.53 99 ARG A C 1
ATOM 790 O O . ARG A 1 99 ? 12.889 4.058 19.221 1.00 53.53 99 ARG A O 1
ATOM 797 N N . GLU A 1 100 ? 14.964 4.643 18.585 1.00 44.97 100 GLU A N 1
ATOM 798 C CA . GLU A 1 100 ? 15.172 5.637 19.642 1.00 44.97 100 GLU A CA 1
ATOM 799 C C . GLU A 1 100 ? 14.815 7.049 19.120 1.00 44.97 100 GLU A C 1
ATOM 801 O O . GLU A 1 100 ? 15.605 7.692 18.438 1.00 44.97 100 GLU A O 1
ATOM 806 N N . LYS A 1 101 ? 13.600 7.498 19.505 1.00 45.06 101 LYS A N 1
ATOM 807 C CA . LYS A 1 101 ? 13.009 8.872 19.533 1.00 45.06 101 LYS A CA 1
ATOM 808 C C . LYS A 1 101 ? 12.518 9.505 18.204 1.00 45.06 101 LYS A C 1
ATOM 810 O O . LYS A 1 101 ? 13.027 9.191 17.139 1.00 45.06 101 LYS A O 1
ATOM 815 N N . ALA A 1 102 ? 11.478 10.362 18.177 1.00 34.31 102 ALA A N 1
ATOM 816 C CA . ALA A 1 102 ? 10.919 11.259 19.204 1.00 34.31 102 ALA A CA 1
ATOM 817 C C . ALA A 1 102 ? 9.367 11.387 19.201 1.00 34.31 102 ALA A C 1
ATOM 819 O O . ALA A 1 102 ? 8.720 11.169 18.184 1.00 34.31 102 ALA A O 1
ATOM 820 N N . GLU A 1 103 ? 8.853 11.781 20.373 1.00 31.62 103 GLU A N 1
ATOM 821 C CA . GLU A 1 103 ? 7.518 12.307 20.725 1.00 31.62 103 GLU A CA 1
ATOM 822 C C . GLU A 1 103 ? 6.281 11.394 20.652 1.00 31.62 103 GLU A C 1
ATOM 824 O O . GLU A 1 103 ? 5.689 11.101 19.617 1.00 31.62 103 GLU A O 1
ATOM 829 N N . SER A 1 104 ? 5.845 11.023 21.861 1.00 39.25 104 SER A N 1
ATOM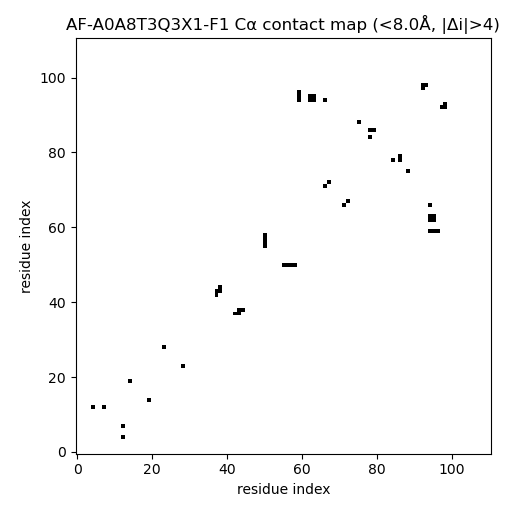 830 C CA . SER A 1 104 ? 4.447 10.856 22.236 1.00 39.25 104 SER A CA 1
ATOM 831 C C . SER A 1 104 ? 3.572 11.912 21.565 1.00 39.25 104 SER A C 1
ATOM 833 O O . SER A 1 104 ? 3.740 13.095 21.849 1.00 39.25 104 SER A O 1
ATOM 835 N N . VAL A 1 105 ? 2.595 11.500 20.763 1.00 38.28 105 VAL A N 1
ATOM 836 C CA . VAL A 1 105 ? 1.423 12.351 20.548 1.00 38.28 105 VAL A CA 1
ATOM 837 C C . VAL A 1 105 ? 0.632 12.291 21.861 1.00 38.28 105 VAL A C 1
ATOM 839 O O . VAL A 1 105 ? 0.150 11.207 22.213 1.00 38.28 105 VAL A O 1
ATOM 842 N N . PRO A 1 106 ? 0.560 13.381 22.651 1.00 38.78 106 PRO A N 1
ATOM 843 C CA . PRO A 1 106 ? -0.373 13.451 23.763 1.00 38.78 106 PRO A CA 1
ATOM 844 C C . PRO A 1 106 ? -1.780 13.452 23.167 1.00 38.78 106 PRO A C 1
ATOM 846 O O . PRO A 1 106 ? -1.984 13.958 22.067 1.00 38.78 106 PRO A O 1
ATOM 849 N N . GLY A 1 107 ? -2.742 12.859 23.869 1.00 46.00 107 GLY A N 1
ATOM 850 C CA . GLY A 1 107 ? -4.120 12.814 23.402 1.00 46.00 107 GLY A CA 1
ATOM 851 C C . GLY A 1 107 ? -4.627 14.192 22.978 1.00 46.00 107 GLY A C 1
ATOM 852 O O . GLY A 1 107 ? -4.721 15.094 23.802 1.00 46.00 107 GLY A O 1
ATOM 853 N N . GLU A 1 108 ? -5.008 14.318 21.713 1.00 32.72 108 GLU A N 1
ATOM 854 C CA . GLU A 1 108 ? -5.953 15.329 21.264 1.00 32.72 108 GLU A CA 1
ATOM 855 C C . GLU A 1 108 ? -7.082 14.609 20.534 1.00 32.72 108 GLU A C 1
ATOM 857 O O . GLU A 1 108 ? -6.872 13.674 19.758 1.00 32.72 108 GLU A O 1
ATOM 862 N N . GLY A 1 109 ? -8.294 14.961 20.951 1.00 35.91 109 GLY A N 1
ATOM 863 C CA . GLY A 1 109 ? -9.497 14.175 20.777 1.00 35.91 109 GLY A CA 1
ATOM 864 C C . GLY A 1 109 ? -9.928 14.018 19.329 1.00 35.91 109 GLY A C 1
ATOM 865 O O . GLY A 1 109 ? -9.918 14.957 18.538 1.00 35.91 109 GLY A O 1
ATOM 866 N N . VAL A 1 110 ? -10.418 12.820 19.033 1.00 37.41 110 VAL A N 1
ATOM 867 C CA . VAL A 1 110 ? -11.427 12.644 17.996 1.00 37.41 110 VAL A CA 1
ATOM 868 C C . VAL A 1 110 ? -12.759 12.983 18.666 1.00 37.41 110 VAL A C 1
ATOM 870 O O . VAL A 1 110 ? -13.286 12.183 19.441 1.00 37.41 110 VAL A O 1
ATOM 873 N N . ALA A 1 111 ? -13.208 14.221 18.460 1.00 34.56 111 ALA A N 1
ATOM 874 C CA . ALA A 1 111 ? -14.609 14.609 18.598 1.00 34.56 111 ALA A CA 1
ATOM 875 C C . ALA A 1 111 ? -15.366 14.232 17.318 1.00 34.56 111 ALA A C 1
ATOM 877 O O . ALA A 1 111 ? -14.740 14.294 16.233 1.00 34.56 111 ALA A O 1
#

Radius of gyration: 20.2 Å; Cα contacts (8 Å, |Δi|>4): 29; chains: 1; bounding box: 39×25×52 Å